Protein AF-A0A0M3JDL8-F1 (afdb_monomer_lite)

Secondary structure (DSSP, 8-state):
----------HHHHHHHHHHHHHHHHHHHHHHHHHHHTT------------S-SSGGGS---HHHHTT--EEETTTTEEEEEETTEEEEEEGGGEEEEEEEEETTEEEEEEEEP-TTS-SSS-----S-TTS----B-

Organism: Anisakis simplex (NCBI:txid6269)

Sequence (138 aa):
MQKFIKNKTTNEDKRKEHQKELAKRLNETAKERLAEQTGKKDTKTVKKSNVSYKSYEKFPKEPEVDKLNIYVDRRHDSIILPVFGVPVPFHISMIKNTSQSIEGDFTYLRINFMHPGSQIGKDSQQFPHPLSTYVKEL

InterPro domains:
  IPR013953 FACT complex subunit SPT16, middle domain [PF08644] (70-138)
  IPR013953 FACT complex subunit SPT16, middle domain [SM01286] (70-138)
  IPR040258 FACT complex subunit Spt16 [PTHR13980] (7-138)

pLDDT: mean 81.29, std 17.16, range [36.94, 97.38]

Radius of gyration: 31.99 Å; chains: 1; bounding box: 84×29×100 Å

Foldseek 3Di:
DDDDPDDDPDPVNVVVVVVVVVVVVVVVVVVVVVVVCVVPPPPVPVPPDQDQDPDPVPPDPDVCQVVQHWDQDPVSQWIWHQDPNHTDIGHCVQWPDWDWDDDPPDIDIKTATDAVPPDDDDDRPPDVCNPDDDDGMD

Structure (mmCIF, N/CA/C/O backbone):
data_AF-A0A0M3JDL8-F1
#
_entry.id   AF-A0A0M3JDL8-F1
#
loop_
_atom_site.group_PDB
_atom_site.id
_atom_site.type_symbol
_atom_site.label_atom_id
_atom_site.label_alt_id
_atom_site.label_comp_id
_atom_site.label_asym_id
_atom_site.label_entity_id
_atom_site.label_seq_id
_atom_site.pdbx_PDB_ins_code
_atom_site.Cartn_x
_atom_site.Cartn_y
_atom_site.Cartn_z
_atom_site.occupancy
_atom_site.B_iso_or_equiv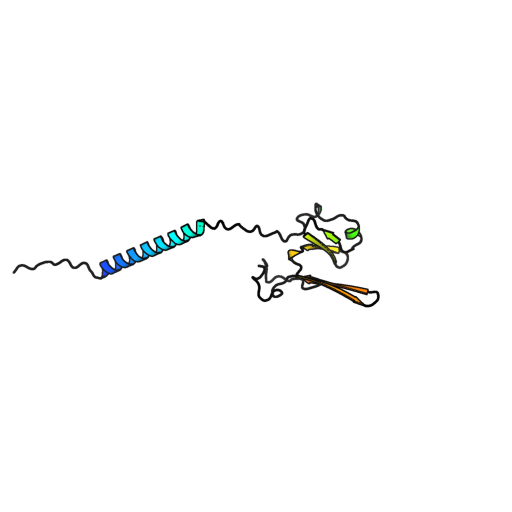
_atom_site.auth_seq_id
_atom_site.auth_comp_id
_atom_site.auth_asym_id
_atom_site.auth_atom_id
_atom_site.pdbx_PDB_model_num
ATOM 1 N N . MET A 1 1 ? -60.691 0.446 81.988 1.00 37.72 1 MET A N 1
ATOM 2 C CA . MET A 1 1 ? -59.838 -0.292 81.030 1.00 37.72 1 MET A CA 1
ATOM 3 C C . MET A 1 1 ? -60.238 0.130 79.620 1.00 37.72 1 MET A C 1
ATOM 5 O O . MET A 1 1 ? -61.259 -0.327 79.136 1.00 37.72 1 MET A O 1
ATOM 9 N N . GLN A 1 2 ? -59.500 1.041 78.982 1.00 36.94 2 GLN A N 1
ATOM 10 C CA . GLN A 1 2 ? -59.735 1.403 77.578 1.00 36.94 2 GLN A CA 1
ATOM 11 C C . GLN A 1 2 ? -58.367 1.651 76.928 1.00 36.94 2 GLN A C 1
ATOM 13 O O . GLN A 1 2 ? -57.659 2.590 77.284 1.00 36.94 2 GLN A O 1
ATOM 18 N N . LYS A 1 3 ? -57.926 0.706 76.088 1.00 39.94 3 LYS A N 1
ATOM 19 C CA . LYS A 1 3 ? -56.620 0.736 75.415 1.00 39.94 3 LYS A CA 1
ATOM 20 C C . LYS A 1 3 ? -56.728 1.577 74.141 1.00 39.94 3 LYS A C 1
ATOM 22 O O . LYS A 1 3 ? -57.487 1.237 73.242 1.00 39.94 3 LYS A O 1
ATOM 27 N N . PHE A 1 4 ? -55.915 2.628 74.062 1.00 42.66 4 PHE A N 1
ATOM 28 C CA . PHE A 1 4 ? -55.590 3.343 72.828 1.00 42.66 4 PHE A CA 1
ATOM 29 C C . PHE A 1 4 ? -54.900 2.393 71.834 1.00 42.66 4 PHE A C 1
ATOM 31 O O . PHE A 1 4 ? -53.815 1.882 72.119 1.00 42.66 4 PHE A O 1
ATOM 38 N N . ILE A 1 5 ? -55.487 2.192 70.654 1.00 44.16 5 ILE A N 1
ATOM 39 C CA . ILE A 1 5 ? -54.816 1.561 69.510 1.00 44.16 5 ILE A CA 1
ATOM 40 C C . ILE A 1 5 ? -54.067 2.674 68.766 1.00 44.16 5 ILE A C 1
ATOM 42 O O . ILE A 1 5 ? -54.643 3.408 67.969 1.00 44.16 5 ILE A O 1
ATOM 46 N N . LYS A 1 6 ? -52.778 2.852 69.077 1.00 44.50 6 LYS A N 1
ATOM 47 C CA . LYS A 1 6 ? -51.879 3.726 68.308 1.00 44.50 6 LYS A CA 1
ATOM 48 C C . LYS A 1 6 ? -51.374 2.975 67.075 1.00 44.50 6 LYS A C 1
ATOM 50 O O . LYS A 1 6 ? -50.682 1.967 67.207 1.00 44.50 6 LYS A O 1
ATOM 55 N N . ASN A 1 7 ? -51.708 3.518 65.905 1.00 53.41 7 ASN A N 1
ATOM 56 C CA . ASN A 1 7 ? -51.168 3.194 64.586 1.00 53.41 7 ASN A CA 1
ATOM 57 C C . ASN A 1 7 ? -49.662 2.910 64.633 1.00 53.41 7 ASN A C 1
ATOM 59 O O . ASN A 1 7 ? -48.856 3.801 64.908 1.00 53.41 7 ASN A O 1
ATOM 63 N N . LYS A 1 8 ? -49.286 1.669 64.327 1.00 49.31 8 LYS A N 1
ATOM 64 C CA . LYS A 1 8 ? -47.898 1.238 64.179 1.00 49.31 8 LYS A CA 1
ATOM 65 C C . LYS A 1 8 ? -47.692 0.874 62.709 1.00 49.31 8 LYS A C 1
ATOM 67 O O . LYS A 1 8 ? -47.687 -0.296 62.362 1.00 49.31 8 LYS A O 1
ATOM 72 N N . THR A 1 9 ? -47.564 1.881 61.839 1.00 57.94 9 THR A N 1
ATOM 73 C CA . THR A 1 9 ? -46.969 1.675 60.506 1.00 57.94 9 THR A CA 1
ATOM 74 C C . THR A 1 9 ? -45.619 1.011 60.717 1.00 57.94 9 THR A C 1
ATOM 76 O O . THR A 1 9 ? -44.739 1.577 61.379 1.00 57.94 9 THR A O 1
ATOM 79 N N . THR A 1 10 ? -45.514 -0.221 60.246 1.00 64.75 10 THR A N 1
ATOM 80 C CA . THR A 1 10 ? -44.396 -1.120 60.482 1.00 64.75 10 THR A CA 1
ATOM 81 C C . THR A 1 10 ? -43.129 -0.536 59.863 1.00 64.75 10 THR A C 1
ATOM 83 O O . THR A 1 10 ? -43.165 0.105 58.816 1.00 64.75 10 THR A O 1
ATOM 86 N N . ASN A 1 11 ? -41.983 -0.731 60.517 1.00 67.75 11 ASN A N 1
ATOM 87 C CA . ASN A 1 11 ? -40.683 -0.242 60.037 1.00 67.75 11 ASN A CA 1
ATOM 88 C C . ASN A 1 11 ? -40.370 -0.755 58.607 1.00 67.75 11 ASN A C 1
ATOM 90 O O . ASN A 1 11 ? -39.741 -0.067 57.810 1.00 67.75 11 ASN A O 1
ATOM 94 N N . GLU A 1 12 ? -40.912 -1.927 58.267 1.00 68.12 12 GLU A N 1
ATOM 95 C CA . GLU A 1 12 ? -40.922 -2.538 56.931 1.00 68.12 12 GLU A CA 1
ATOM 96 C C . GLU A 1 12 ? -41.620 -1.684 55.860 1.00 68.12 12 GLU A C 1
ATOM 98 O O . GLU A 1 12 ? -41.077 -1.513 54.769 1.00 68.12 12 GLU A O 1
ATOM 103 N N . ASP A 1 13 ? -42.775 -1.087 56.169 1.00 72.12 13 ASP A N 1
ATOM 104 C CA . ASP A 1 13 ? -43.527 -0.268 55.208 1.00 72.12 13 ASP A CA 1
ATOM 105 C C . ASP A 1 13 ? -42.760 1.011 54.867 1.00 72.12 13 ASP A C 1
ATOM 107 O O . ASP A 1 13 ? -42.605 1.354 53.696 1.00 72.12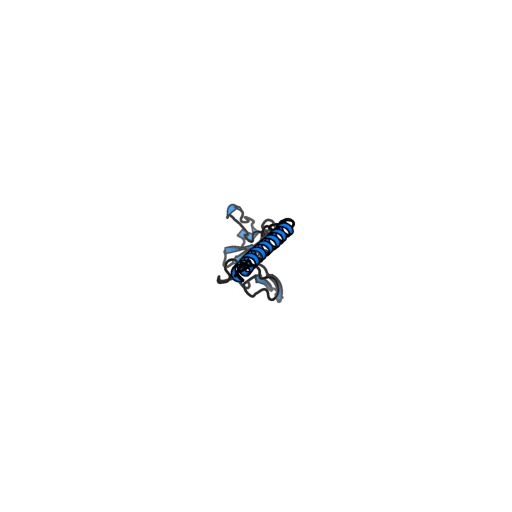 13 ASP A O 1
ATOM 111 N N . LYS A 1 14 ? -42.153 1.642 55.881 1.00 74.94 14 LYS A N 1
ATOM 112 C CA . LYS A 1 14 ? -41.273 2.806 55.690 1.00 74.94 14 LYS A CA 1
ATOM 113 C C . LYS A 1 14 ? -40.045 2.459 54.849 1.00 74.94 14 LYS A C 1
ATOM 115 O O . LYS A 1 14 ? -39.612 3.259 54.023 1.00 74.94 14 LYS A O 1
ATOM 120 N N . ARG A 1 15 ? -39.491 1.253 55.020 1.00 74.50 15 ARG A N 1
ATOM 121 C CA . ARG A 1 15 ? -38.348 0.766 54.233 1.00 74.50 15 ARG A CA 1
ATOM 122 C C . ARG A 1 15 ? -38.727 0.541 52.769 1.00 74.50 15 ARG A C 1
ATOM 124 O O . ARG A 1 15 ? -37.964 0.902 51.875 1.00 74.50 15 ARG A O 1
ATOM 131 N N . LYS A 1 16 ? -39.914 -0.016 52.526 1.00 79.75 16 LYS A N 1
ATOM 132 C CA . LYS A 1 16 ? -40.449 -0.287 51.187 1.00 79.75 16 LYS A CA 1
ATOM 133 C C . LYS A 1 16 ? -40.808 0.997 50.438 1.00 79.75 16 LYS A C 1
ATOM 135 O O . LYS A 1 16 ? -40.482 1.123 49.258 1.00 79.75 16 LYS A O 1
ATOM 140 N N . GLU A 1 17 ? -41.420 1.963 51.118 1.00 80.88 17 GLU A N 1
ATOM 141 C CA . GLU A 1 17 ? -41.681 3.292 50.555 1.00 80.88 17 GLU A CA 1
ATOM 142 C C . GLU A 1 17 ? -40.379 4.018 50.213 1.00 80.88 17 GLU A C 1
ATOM 144 O O . GLU A 1 17 ? -40.244 4.538 49.106 1.00 80.88 17 GLU A O 1
ATOM 149 N N . HIS A 1 18 ? -39.380 3.957 51.098 1.00 82.25 18 HIS A N 1
ATOM 150 C CA . HIS A 1 18 ? -38.088 4.593 50.857 1.00 82.25 18 HIS A CA 1
ATOM 151 C C . HIS A 1 18 ? -37.336 3.986 49.662 1.00 82.25 18 HIS A C 1
ATOM 153 O O . HIS A 1 18 ? -36.803 4.719 48.831 1.00 82.25 18 HIS A O 1
ATOM 159 N N . GLN A 1 19 ? -37.338 2.655 49.511 1.00 81.56 19 GLN A N 1
ATOM 160 C CA . GLN A 1 19 ? -36.749 2.000 48.335 1.00 81.56 19 GLN A CA 1
ATOM 161 C C . GLN A 1 19 ? -37.471 2.377 47.035 1.00 81.56 19 GLN A C 1
ATOM 163 O O . GLN A 1 19 ? -36.826 2.593 46.008 1.00 81.56 19 GLN A O 1
ATOM 168 N N . LYS A 1 20 ? -38.803 2.494 47.076 1.00 86.75 20 LYS A N 1
ATOM 169 C CA . LYS A 1 20 ? -39.609 2.920 45.926 1.00 86.75 20 LYS A CA 1
ATOM 170 C C . LYS A 1 20 ? -39.307 4.367 45.531 1.00 86.75 20 LYS A C 1
ATOM 172 O O . LYS A 1 20 ? -39.213 4.666 44.341 1.00 86.75 20 LYS A O 1
ATOM 177 N N . GLU A 1 21 ? -39.117 5.248 46.509 1.00 84.69 21 GLU A N 1
ATOM 178 C CA . GLU A 1 21 ? -38.725 6.638 46.269 1.00 84.69 21 GLU A CA 1
ATOM 179 C C . GLU A 1 21 ? -37.303 6.737 45.695 1.00 84.69 21 GLU A C 1
ATOM 181 O O . GLU A 1 21 ? -37.085 7.461 44.722 1.00 84.69 21 GLU A O 1
ATOM 186 N N . LEU A 1 22 ? -36.357 5.943 46.214 1.00 82.75 22 LEU A N 1
ATOM 187 C CA . LEU A 1 22 ? -34.998 5.852 45.670 1.00 82.75 22 LEU A CA 1
ATOM 188 C C . LEU A 1 22 ? -35.004 5.423 44.198 1.00 82.75 22 LEU A C 1
ATOM 190 O O . LEU A 1 22 ? -34.351 6.050 43.364 1.00 82.75 22 LEU A O 1
ATOM 194 N N . ALA A 1 23 ? -35.767 4.377 43.871 1.00 82.94 23 ALA A N 1
ATOM 195 C CA . ALA A 1 23 ? -35.879 3.870 42.506 1.00 82.94 23 ALA A CA 1
ATOM 196 C C . ALA A 1 23 ? -36.489 4.913 41.557 1.00 82.94 23 ALA A C 1
ATOM 198 O O . ALA A 1 23 ? -36.074 5.029 40.402 1.00 82.94 23 ALA A O 1
ATOM 199 N N . LYS A 1 24 ? -37.453 5.703 42.045 1.00 90.38 24 LYS A N 1
ATOM 200 C CA . LYS A 1 24 ? -38.053 6.792 41.274 1.00 90.38 24 LYS A CA 1
ATOM 201 C C . LYS A 1 24 ? -37.028 7.891 40.973 1.00 90.38 24 LYS A C 1
ATOM 203 O O . LYS A 1 24 ? -36.868 8.237 39.805 1.00 90.38 24 LYS A O 1
ATOM 208 N N . ARG A 1 25 ? -36.270 8.348 41.978 1.00 86.12 25 ARG A N 1
ATOM 209 C CA . ARG A 1 25 ? -35.206 9.356 41.791 1.00 86.12 25 ARG A CA 1
ATOM 210 C C . ARG A 1 25 ? -34.094 8.873 40.860 1.00 86.12 25 ARG A C 1
ATOM 212 O O . ARG A 1 25 ? -33.605 9.643 40.036 1.00 86.12 25 ARG A O 1
ATOM 219 N N . LEU A 1 26 ? -33.706 7.600 40.952 1.00 86.25 26 LEU A N 1
ATOM 220 C CA . LEU A 1 26 ? -32.710 7.009 40.051 1.00 86.25 26 LEU A CA 1
ATOM 221 C C . LEU A 1 26 ? -33.189 7.042 38.590 1.00 86.25 26 LEU A C 1
ATOM 223 O O . LEU A 1 26 ? -32.435 7.402 37.691 1.00 86.25 26 LEU A O 1
ATOM 227 N N . ASN A 1 27 ? -34.458 6.706 38.354 1.00 81.00 27 ASN A N 1
ATOM 228 C CA . ASN A 1 27 ? -35.035 6.737 37.013 1.00 81.00 27 ASN A CA 1
ATOM 229 C C . ASN A 1 27 ? -35.206 8.164 36.474 1.00 81.00 27 ASN A C 1
ATOM 231 O O . ASN A 1 27 ? -35.010 8.384 35.281 1.00 81.00 27 ASN A O 1
ATOM 235 N N . GLU A 1 28 ? -35.565 9.128 37.322 1.00 86.75 28 GLU A N 1
ATOM 236 C CA . GLU A 1 28 ? -35.685 10.542 36.938 1.00 86.75 28 GLU A CA 1
ATOM 237 C C . GLU A 1 28 ? -34.320 11.128 36.558 1.00 86.75 28 GLU A C 1
ATOM 239 O O . GLU A 1 28 ? -34.163 11.628 35.447 1.00 86.75 28 GLU A O 1
ATOM 244 N N . THR A 1 29 ? -33.298 10.930 37.391 1.00 82.62 29 THR A N 1
ATOM 245 C CA . THR A 1 29 ? -31.920 11.364 37.090 1.00 82.62 29 THR A CA 1
ATOM 246 C C . THR A 1 29 ? -31.327 10.674 35.855 1.00 82.62 29 THR A C 1
ATOM 248 O O . THR A 1 29 ? -30.590 11.294 35.088 1.00 82.62 29 THR A O 1
ATOM 251 N N . ALA A 1 30 ? -31.657 9.402 35.603 1.00 76.88 30 ALA A N 1
ATOM 252 C CA . ALA A 1 30 ? -31.263 8.715 34.372 1.00 76.88 30 ALA A CA 1
ATOM 253 C C . ALA A 1 30 ? -31.944 9.310 33.126 1.00 76.88 30 ALA A C 1
ATOM 255 O O . ALA A 1 30 ? -31.300 9.450 32.084 1.00 76.88 30 ALA A O 1
ATOM 256 N N . LYS A 1 31 ? -33.225 9.688 33.231 1.00 80.19 31 LYS A N 1
ATOM 257 C CA . LYS A 1 31 ? -33.964 10.360 32.152 1.00 80.19 31 LYS A CA 1
ATOM 258 C C . LYS A 1 31 ? -33.421 11.757 31.870 1.00 80.19 31 LYS A C 1
ATOM 260 O O . LYS A 1 31 ? -33.257 12.091 30.702 1.00 80.19 31 LYS A O 1
ATOM 265 N N . GLU A 1 32 ? -33.104 12.533 32.903 1.00 81.00 32 GLU A N 1
ATOM 266 C CA . GLU A 1 32 ? -32.484 13.858 32.764 1.00 81.00 32 GLU A CA 1
ATOM 267 C C . GLU A 1 32 ? -31.126 13.759 32.062 1.00 81.00 32 GLU A C 1
ATOM 269 O O . GLU A 1 32 ? -30.899 14.453 31.076 1.00 81.00 32 GLU A O 1
ATOM 274 N N . ARG A 1 33 ? -30.274 12.799 32.451 1.00 76.44 33 ARG A N 1
ATOM 275 C CA . ARG A 1 33 ? -29.001 12.538 31.753 1.00 76.44 33 ARG A CA 1
ATOM 276 C C . ARG A 1 33 ? -29.184 12.164 30.280 1.00 76.44 33 ARG A C 1
ATOM 278 O O . ARG A 1 33 ? -28.391 12.592 29.444 1.00 76.44 33 ARG A O 1
ATOM 285 N N . LEU A 1 34 ? -30.203 11.368 29.941 1.00 71.06 34 LEU A N 1
ATOM 286 C CA . LEU A 1 34 ? -30.510 11.033 28.542 1.00 71.06 34 LEU A CA 1
ATOM 287 C C . LEU A 1 34 ? -31.039 12.246 27.755 1.00 71.06 34 LEU A C 1
ATOM 289 O O . LEU A 1 34 ? -30.723 12.405 26.573 1.00 71.06 34 LEU A O 1
ATOM 293 N N . ALA A 1 35 ? -31.839 13.098 28.400 1.00 72.12 35 ALA A N 1
ATOM 294 C CA . ALA A 1 35 ? -32.373 14.326 27.816 1.00 72.12 35 ALA A CA 1
ATOM 295 C C . ALA A 1 35 ? -31.269 15.378 27.582 1.00 72.12 35 ALA A C 1
ATOM 297 O O . ALA A 1 35 ? -31.247 16.048 26.553 1.00 72.12 35 ALA A O 1
ATOM 298 N N . GLU A 1 36 ? -30.289 15.474 28.481 1.00 66.50 36 GLU A N 1
ATOM 299 C CA . GLU A 1 36 ? -29.105 16.323 28.296 1.00 66.50 36 GLU A CA 1
ATOM 300 C C . GLU A 1 36 ? -28.169 15.785 27.198 1.00 66.50 36 GLU A C 1
ATOM 302 O O . GLU A 1 36 ? -27.528 16.558 26.483 1.00 66.50 36 GLU A O 1
ATOM 307 N N . GLN A 1 37 ? -28.118 14.462 26.998 1.00 59.53 37 GLN A N 1
ATOM 308 C CA . GLN A 1 37 ? -27.341 13.847 25.915 1.00 59.53 37 GLN A CA 1
ATOM 309 C C . GLN A 1 37 ? -27.993 13.972 24.532 1.00 59.53 37 GLN A C 1
ATOM 311 O O . GLN A 1 37 ? -27.285 13.899 23.530 1.00 59.53 37 GLN A O 1
ATOM 316 N N . THR A 1 38 ? -29.302 14.227 24.433 1.00 54.47 38 THR A N 1
ATOM 317 C CA . THR A 1 38 ? -29.999 14.322 23.132 1.00 54.47 38 THR A CA 1
ATOM 318 C C . THR A 1 38 ? -29.641 15.583 22.330 1.00 54.47 38 THR A C 1
ATOM 320 O O . THR A 1 38 ? -29.945 15.655 21.139 1.00 54.47 38 THR A O 1
ATOM 323 N N . GLY A 1 39 ? -28.932 16.548 22.934 1.00 49.56 39 GLY A N 1
ATOM 324 C CA . GLY A 1 39 ? -28.354 17.711 22.245 1.00 49.56 39 GLY A CA 1
ATOM 325 C C . GLY A 1 39 ? -27.039 17.425 21.508 1.00 49.56 39 GLY A C 1
ATOM 326 O O . GLY A 1 39 ? -26.679 18.148 20.577 1.00 49.56 39 GLY A O 1
ATOM 327 N N . LYS A 1 40 ? -26.336 16.338 21.852 1.00 51.06 40 LYS A N 1
ATOM 328 C CA . LYS A 1 40 ? -25.244 15.815 21.032 1.00 51.06 40 LYS A CA 1
ATOM 329 C C . LYS A 1 40 ? -25.861 14.835 20.051 1.00 51.06 40 LYS A C 1
ATOM 331 O O . LYS A 1 40 ? -25.906 13.635 20.289 1.00 51.06 40 LYS A O 1
ATOM 336 N N . LYS A 1 41 ? -26.322 15.352 18.906 1.00 50.03 41 LYS A N 1
ATOM 337 C CA . LYS A 1 41 ? -26.284 14.543 17.686 1.00 50.03 41 LYS A CA 1
ATOM 338 C C . LYS A 1 41 ? -24.850 14.044 17.603 1.00 50.03 41 LYS A C 1
ATOM 340 O O . LYS A 1 41 ? -23.966 14.827 17.263 1.00 50.03 41 LYS A O 1
ATOM 345 N N . ASP A 1 42 ? -24.631 12.779 17.950 1.00 47.84 42 ASP A N 1
ATOM 346 C CA . ASP A 1 42 ? -23.498 12.029 17.452 1.00 47.84 42 ASP A CA 1
ATOM 347 C C . ASP A 1 42 ? -23.567 12.222 15.945 1.00 47.84 42 ASP A C 1
ATOM 349 O O . ASP A 1 42 ? -24.356 11.590 15.233 1.00 47.84 42 ASP A O 1
ATOM 353 N N . THR A 1 43 ? -22.802 13.189 15.447 1.00 47.38 43 THR A N 1
ATOM 354 C CA . THR A 1 43 ? -22.350 13.182 14.079 1.00 47.38 43 THR A CA 1
ATOM 355 C C . THR A 1 43 ? -21.656 11.844 13.987 1.00 47.38 43 THR A C 1
ATOM 357 O O . THR A 1 43 ? -20.514 11.700 14.415 1.00 47.38 43 THR A O 1
ATOM 360 N N . LYS A 1 44 ? -22.400 10.823 13.529 1.00 46.44 44 LYS A N 1
ATOM 361 C CA . LYS A 1 44 ? -21.846 9.573 13.037 1.00 46.44 44 LYS A CA 1
ATOM 362 C C . LYS A 1 44 ? -20.790 10.038 12.064 1.00 46.44 44 LYS A C 1
ATOM 364 O O . LYS A 1 44 ? -21.100 10.436 10.944 1.00 46.44 44 LYS A O 1
ATOM 369 N N . THR A 1 45 ? -19.563 10.110 12.553 1.00 48.72 45 THR A N 1
ATOM 370 C CA . THR A 1 45 ? -18.384 10.401 11.776 1.00 48.72 45 THR A CA 1
ATOM 371 C C . THR A 1 45 ? -18.380 9.226 10.836 1.00 48.72 45 THR A C 1
ATOM 373 O O . THR A 1 45 ? -18.117 8.097 11.246 1.00 48.72 45 THR A O 1
ATOM 376 N N . VAL A 1 46 ? -18.884 9.460 9.623 1.00 48.97 46 VAL A N 1
ATOM 377 C CA . VAL A 1 46 ? -18.951 8.461 8.569 1.00 48.97 46 VAL A CA 1
ATOM 378 C C . VAL A 1 46 ? -17.529 7.941 8.491 1.00 48.97 46 VAL A C 1
ATOM 380 O O . VAL A 1 46 ? -16.637 8.685 8.081 1.00 48.97 46 VAL A O 1
ATOM 383 N N . LYS A 1 47 ? -17.286 6.729 9.012 1.00 56.81 47 LYS A N 1
ATOM 384 C CA . LYS A 1 47 ? -15.959 6.120 8.967 1.00 56.81 47 LYS A CA 1
ATOM 385 C C . LYS A 1 47 ? -15.595 6.130 7.491 1.00 56.81 47 LYS A C 1
ATOM 387 O O . LYS A 1 47 ? -16.267 5.464 6.701 1.00 56.81 47 LYS A O 1
ATOM 392 N N . LYS A 1 48 ? -14.614 6.959 7.113 1.00 64.19 48 LYS A N 1
ATOM 393 C CA . LYS A 1 48 ? -14.111 6.993 5.742 1.00 64.19 48 LYS A CA 1
ATOM 394 C C . LYS A 1 48 ? -13.768 5.552 5.388 1.00 64.19 48 LYS A C 1
ATOM 396 O O . LYS A 1 48 ? -13.074 4.881 6.153 1.00 64.19 48 LYS A O 1
ATOM 401 N N . SER A 1 49 ? -14.366 5.055 4.310 1.00 72.69 49 SER A N 1
ATOM 402 C CA . SER A 1 49 ? -14.137 3.684 3.872 1.00 72.69 49 SER A CA 1
ATOM 403 C C . SER A 1 49 ? -12.642 3.506 3.625 1.00 72.69 49 SER A C 1
ATOM 405 O O . SER A 1 49 ? -12.018 4.364 3.016 1.00 72.69 49 SER A O 1
ATOM 407 N N . ASN A 1 50 ? -12.076 2.416 4.128 1.00 81.00 50 ASN A N 1
ATOM 408 C CA . ASN A 1 50 ? -10.683 2.025 3.910 1.00 81.00 50 ASN A CA 1
ATOM 409 C C . ASN A 1 50 ? -10.533 1.082 2.703 1.00 81.00 50 ASN A C 1
ATOM 411 O O . ASN A 1 50 ? -9.550 0.352 2.609 1.00 81.00 50 ASN A O 1
ATOM 415 N N . VAL A 1 51 ? -11.539 1.042 1.825 1.00 88.25 51 VAL A N 1
ATOM 416 C CA . VAL A 1 51 ? -11.593 0.157 0.660 1.00 88.25 51 VAL A CA 1
ATOM 417 C C . VAL A 1 51 ? -11.137 0.938 -0.566 1.00 88.25 51 VAL A C 1
ATOM 419 O O . VAL A 1 51 ? -11.829 1.866 -0.975 1.00 88.25 51 VAL A O 1
ATOM 422 N N . SER A 1 52 ? -10.021 0.523 -1.173 1.00 90.88 52 SER A N 1
ATOM 423 C CA . SER A 1 52 ? -9.484 1.122 -2.403 1.00 90.88 52 SER A CA 1
ATOM 424 C C . SER A 1 52 ? -10.466 1.037 -3.573 1.00 90.88 52 SER A C 1
ATOM 426 O O . SER A 1 52 ? -10.907 2.050 -4.105 1.00 90.88 52 SER A O 1
ATOM 428 N N . TYR A 1 53 ? -10.876 -0.180 -3.941 1.00 94.31 53 TYR A N 1
ATOM 429 C CA . TYR A 1 53 ? -11.766 -0.418 -5.077 1.00 94.31 53 TYR A CA 1
ATOM 430 C C . TYR A 1 53 ? -12.842 -1.430 -4.696 1.00 94.31 53 TYR A C 1
ATOM 432 O O . TYR A 1 53 ? -12.555 -2.477 -4.124 1.00 94.31 53 TYR A O 1
ATOM 440 N N . LYS A 1 54 ? -14.102 -1.114 -5.012 1.00 90.31 54 LYS A N 1
ATOM 441 C CA . LYS A 1 54 ? -15.246 -2.013 -4.762 1.00 90.31 54 LYS A CA 1
ATOM 442 C C . LYS A 1 54 ? -15.454 -3.045 -5.873 1.00 90.31 54 LYS A C 1
ATOM 444 O O . LYS A 1 54 ? -16.129 -4.042 -5.653 1.00 90.31 54 LYS A O 1
ATOM 449 N N . SER A 1 55 ? -14.932 -2.771 -7.063 1.00 93.00 55 SER A N 1
ATOM 450 C CA . SER A 1 55 ? -15.031 -3.627 -8.241 1.00 93.00 55 SER A CA 1
ATOM 451 C C . SER A 1 55 ? -13.807 -3.419 -9.125 1.00 93.00 55 SER A C 1
ATOM 453 O O . SER A 1 55 ? -13.193 -2.350 -9.102 1.00 93.00 55 SER A O 1
ATOM 455 N N . TYR A 1 56 ? -13.482 -4.434 -9.925 1.00 90.75 56 TYR A N 1
ATOM 456 C CA . TYR A 1 56 ? -12.359 -4.387 -10.862 1.00 90.75 56 TYR A CA 1
ATOM 457 C C . TYR A 1 56 ? -12.526 -3.301 -11.937 1.00 90.75 56 TYR A C 1
ATOM 459 O O . TYR A 1 56 ? -11.555 -2.708 -12.376 1.00 90.75 56 TYR A O 1
ATOM 467 N N . GLU A 1 57 ? -13.758 -2.957 -12.312 1.00 93.94 57 GLU A N 1
ATOM 468 C CA . GLU A 1 57 ? -14.040 -1.887 -13.283 1.00 93.94 57 GLU A CA 1
ATOM 469 C C . GLU A 1 57 ? -13.521 -0.511 -12.853 1.00 93.94 57 GLU A C 1
ATOM 471 O O . GLU A 1 57 ? -13.272 0.345 -13.698 1.00 93.94 57 GLU A O 1
ATOM 476 N N . LYS A 1 58 ? -13.392 -0.292 -11.539 1.00 92.81 58 LYS A N 1
ATOM 477 C CA . LYS A 1 58 ? -12.858 0.949 -10.968 1.00 92.81 58 LYS A CA 1
ATOM 478 C C . LYS A 1 58 ? -11.344 0.924 -10.816 1.00 92.81 58 LYS A C 1
ATOM 480 O O . LYS A 1 58 ? -10.781 1.948 -10.444 1.00 92.81 58 LYS A O 1
ATOM 485 N N . PHE A 1 59 ? -10.722 -0.230 -11.042 1.00 95.19 59 PHE A N 1
ATOM 486 C CA . PHE A 1 59 ? -9.281 -0.361 -10.990 1.00 95.19 59 PHE A CA 1
ATOM 487 C C . PHE A 1 59 ? -8.658 0.425 -12.157 1.00 95.19 59 PHE A C 1
ATOM 489 O O . PHE A 1 59 ? -9.143 0.300 -13.288 1.00 95.19 59 PHE A O 1
ATOM 496 N N . PRO A 1 60 ? -7.621 1.234 -11.892 1.00 94.94 60 PRO A N 1
ATOM 497 C CA . PRO A 1 60 ? -6.857 1.956 -12.901 1.00 94.94 60 PRO A CA 1
ATOM 498 C C . PRO A 1 60 ? -6.418 1.063 -14.071 1.00 94.94 60 PRO A C 1
ATOM 500 O O . PRO A 1 60 ? -5.943 -0.053 -13.868 1.00 94.94 60 PRO A O 1
ATOM 503 N N . LYS A 1 61 ? -6.591 1.569 -15.295 1.00 93.94 61 LYS A N 1
ATOM 504 C CA . LYS A 1 61 ? -6.137 0.975 -16.569 1.00 93.94 61 LYS A CA 1
ATOM 505 C C . LYS A 1 61 ? -5.019 1.805 -17.208 1.00 93.94 61 LYS A C 1
ATOM 507 O O . LYS A 1 61 ? -4.870 1.865 -18.427 1.00 93.94 61 LYS A O 1
ATOM 512 N N . GLU A 1 62 ? -4.310 2.543 -16.372 1.00 95.06 62 GLU A N 1
ATOM 513 C CA . GLU A 1 62 ? -3.238 3.440 -16.744 1.00 95.06 62 GLU A CA 1
ATOM 514 C C . GLU A 1 62 ? -2.005 2.615 -17.159 1.00 95.06 62 GLU A C 1
ATOM 516 O O . GLU A 1 62 ? -1.689 1.618 -16.501 1.00 95.06 62 GLU A O 1
ATOM 521 N N . PRO A 1 63 ? -1.274 3.010 -18.220 1.00 95.44 63 PRO A N 1
ATOM 522 C CA . PRO A 1 63 ? -0.132 2.246 -18.729 1.00 95.44 63 PRO A CA 1
ATOM 523 C C . PRO A 1 63 ? 0.960 1.970 -17.690 1.00 95.44 63 PRO A C 1
ATOM 525 O O . PRO A 1 63 ? 1.707 1.004 -17.814 1.00 95.44 63 PRO A O 1
ATOM 528 N N . GLU A 1 64 ? 1.095 2.829 -16.684 1.00 94.94 64 GLU A N 1
ATOM 529 C CA . GLU A 1 64 ? 2.005 2.663 -15.556 1.00 94.94 64 GLU A CA 1
ATOM 530 C C . GLU A 1 64 ? 1.679 1.403 -14.755 1.00 94.94 64 GLU A C 1
ATOM 532 O O . GLU A 1 64 ? 2.592 0.673 -14.378 1.00 94.94 64 GLU A O 1
ATOM 537 N N . VAL A 1 65 ? 0.394 1.117 -14.545 1.00 95.62 65 VAL A N 1
ATOM 538 C CA . VAL A 1 65 ? -0.063 -0.066 -13.811 1.00 95.62 65 VAL A CA 1
ATOM 539 C C . VAL A 1 65 ? 0.219 -1.333 -14.615 1.00 95.62 65 VAL A C 1
ATOM 541 O O . VAL A 1 65 ? 0.754 -2.296 -14.066 1.00 95.62 65 VAL A O 1
ATOM 544 N N . ASP A 1 66 ? -0.043 -1.302 -15.924 1.00 94.50 66 ASP A N 1
ATOM 545 C CA . ASP A 1 66 ? 0.229 -2.425 -16.834 1.00 94.50 66 ASP A CA 1
ATOM 546 C C . ASP A 1 66 ? 1.731 -2.720 -16.967 1.00 94.50 66 ASP A C 1
ATOM 548 O O . ASP A 1 66 ? 2.143 -3.874 -17.083 1.00 94.50 66 ASP A O 1
ATOM 552 N N . LYS A 1 67 ? 2.570 -1.679 -16.911 1.00 96.50 67 LYS A N 1
ATOM 553 C CA . LYS A 1 67 ? 4.038 -1.795 -16.914 1.00 96.50 67 LYS A CA 1
ATOM 554 C C . LYS A 1 67 ? 4.624 -2.157 -15.550 1.00 96.50 67 LYS A C 1
ATOM 556 O O . LYS A 1 67 ? 5.845 -2.214 -15.432 1.00 96.50 67 LYS A O 1
ATOM 561 N N . LEU A 1 68 ? 3.784 -2.402 -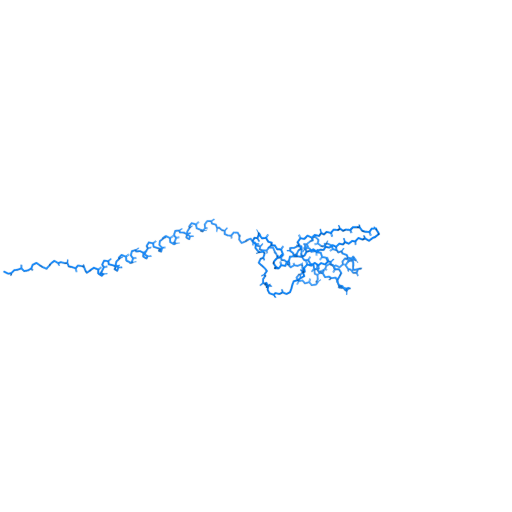14.541 1.00 95.81 68 LEU A N 1
ATOM 562 C CA . LEU A 1 68 ? 4.195 -2.702 -13.169 1.00 95.81 68 LEU A CA 1
ATOM 563 C C . LEU A 1 68 ? 5.031 -1.581 -12.524 1.00 95.81 68 LEU A C 1
ATOM 565 O O . LEU A 1 68 ? 5.886 -1.843 -11.682 1.00 95.81 68 LEU A O 1
ATOM 569 N N . ASN A 1 69 ? 4.765 -0.326 -12.884 1.00 96.06 69 ASN A N 1
ATOM 570 C CA . ASN A 1 69 ? 5.296 0.836 -12.181 1.00 96.06 69 ASN A CA 1
ATOM 571 C C . ASN A 1 69 ? 4.423 1.169 -10.962 1.00 96.06 69 ASN A C 1
ATOM 573 O O . ASN A 1 69 ? 3.230 0.869 -10.918 1.00 96.06 69 ASN A O 1
ATOM 577 N N . ILE A 1 70 ? 5.013 1.847 -9.974 1.00 95.31 70 ILE A N 1
ATOM 578 C CA . ILE A 1 70 ? 4.256 2.390 -8.841 1.00 95.31 70 ILE A CA 1
ATOM 579 C C . ILE A 1 70 ? 3.297 3.469 -9.359 1.00 95.31 70 ILE A C 1
ATOM 581 O O . ILE A 1 70 ? 3.729 4.427 -10.001 1.00 95.31 70 ILE A O 1
ATOM 585 N N . TYR A 1 71 ? 2.009 3.334 -9.041 1.00 97.38 71 TYR A N 1
ATOM 586 C CA . TYR A 1 71 ? 0.969 4.287 -9.435 1.00 97.38 71 TYR A CA 1
ATOM 587 C C . TYR A 1 71 ? 0.227 4.842 -8.215 1.00 97.38 71 TYR A C 1
ATOM 589 O O . TYR A 1 71 ? -0.029 4.124 -7.249 1.00 97.38 71 TYR A O 1
ATOM 597 N N . VAL A 1 72 ? -0.131 6.127 -8.255 1.00 96.62 72 VAL A N 1
ATOM 598 C CA . VAL A 1 72 ? -0.870 6.806 -7.182 1.00 96.62 72 VAL A CA 1
ATOM 599 C C . VAL A 1 72 ? -2.228 7.244 -7.715 1.00 96.62 72 VAL A C 1
ATOM 601 O O . VAL A 1 72 ? -2.331 8.257 -8.408 1.00 96.62 72 VAL A O 1
ATOM 604 N N . ASP A 1 73 ? -3.280 6.521 -7.335 1.00 96.06 73 ASP A N 1
ATOM 605 C CA . ASP A 1 73 ? -4.657 6.914 -7.616 1.00 96.06 73 ASP A CA 1
ATOM 606 C C . ASP A 1 73 ? -5.159 7.875 -6.530 1.00 96.06 73 ASP A C 1
ATOM 608 O O . ASP A 1 73 ? -5.585 7.483 -5.438 1.00 96.06 73 ASP A O 1
ATOM 612 N N . ARG A 1 74 ? -5.139 9.169 -6.855 1.00 94.06 74 ARG A N 1
ATOM 613 C CA . ARG A 1 74 ? -5.634 10.239 -5.976 1.00 94.06 74 ARG A CA 1
ATOM 614 C C . ARG A 1 74 ? -7.156 10.265 -5.848 1.00 94.06 74 ARG A C 1
ATOM 616 O O . ARG A 1 74 ? -7.667 10.873 -4.917 1.00 94.06 74 ARG A O 1
ATOM 623 N N . ARG A 1 75 ? -7.893 9.664 -6.784 1.00 92.12 75 ARG A N 1
ATOM 624 C CA . ARG A 1 75 ? -9.361 9.655 -6.764 1.00 92.12 75 ARG A CA 1
ATOM 625 C C . ARG A 1 75 ? -9.892 8.657 -5.740 1.00 92.12 75 ARG A C 1
ATOM 627 O O . ARG A 1 75 ? -10.935 8.909 -5.139 1.00 92.12 75 ARG A O 1
ATOM 634 N N . HIS A 1 76 ? -9.185 7.544 -5.560 1.00 93.19 76 HIS A N 1
ATOM 635 C CA . HIS A 1 76 ? -9.543 6.475 -4.626 1.00 93.19 76 HIS A CA 1
ATOM 636 C C . HIS A 1 76 ? -8.606 6.387 -3.420 1.00 93.19 76 HIS A C 1
ATOM 638 O O . HIS A 1 76 ? -8.612 5.370 -2.723 1.00 93.19 76 HIS A O 1
ATOM 644 N N . ASP A 1 77 ? -7.796 7.425 -3.177 1.00 94.38 77 ASP A N 1
ATOM 645 C CA . ASP A 1 77 ? -6.894 7.498 -2.027 1.00 94.38 77 ASP A CA 1
ATOM 646 C C . ASP A 1 77 ? -6.064 6.205 -1.875 1.00 94.38 77 ASP A C 1
ATOM 648 O O . ASP A 1 77 ? -5.998 5.591 -0.806 1.00 94.38 77 ASP A O 1
ATOM 652 N N . SER A 1 78 ? -5.482 5.729 -2.980 1.00 95.75 78 SER A N 1
ATOM 653 C CA . SER A 1 78 ? -4.821 4.421 -3.046 1.00 95.75 78 SER A CA 1
ATOM 654 C C . SER A 1 78 ? -3.522 4.467 -3.839 1.00 95.75 78 SER A C 1
ATOM 656 O O . SER A 1 78 ? -3.417 5.144 -4.857 1.00 95.75 78 SER A O 1
ATOM 658 N N . ILE A 1 79 ? -2.533 3.699 -3.388 1.00 96.62 79 ILE A N 1
ATOM 659 C CA . ILE A 1 79 ? -1.313 3.419 -4.150 1.00 96.62 79 ILE A CA 1
ATOM 660 C C . ILE A 1 79 ? -1.399 2.012 -4.732 1.00 96.62 79 ILE A C 1
ATOM 662 O O . ILE A 1 79 ? -1.964 1.117 -4.107 1.00 96.62 79 ILE A O 1
ATOM 666 N N . ILE A 1 80 ? -0.846 1.806 -5.919 1.00 97.31 80 ILE A N 1
ATOM 667 C CA . ILE A 1 80 ? -0.759 0.500 -6.566 1.00 97.31 80 ILE A CA 1
ATOM 668 C C . ILE A 1 80 ? 0.713 0.130 -6.640 1.00 97.31 80 ILE A C 1
ATOM 670 O O . ILE A 1 80 ? 1.517 0.868 -7.214 1.00 97.31 80 ILE A O 1
ATOM 674 N N . LEU A 1 81 ? 1.052 -0.997 -6.019 1.00 96.69 81 LEU A N 1
ATOM 675 C CA . LEU A 1 81 ? 2.414 -1.503 -5.925 1.00 96.69 81 LEU A CA 1
ATOM 676 C C . LEU A 1 81 ? 2.531 -2.841 -6.659 1.00 96.69 81 LEU A C 1
ATOM 678 O O . LEU A 1 81 ? 1.665 -3.702 -6.486 1.00 96.69 81 LEU A O 1
ATOM 682 N N . PRO A 1 82 ? 3.601 -3.056 -7.436 1.00 96.50 82 PRO A N 1
ATOM 683 C CA . PRO A 1 82 ? 3.871 -4.349 -8.045 1.00 96.50 82 PRO A CA 1
ATOM 684 C C . PRO A 1 82 ? 4.374 -5.340 -6.984 1.00 96.50 82 PRO A C 1
ATOM 686 O O . PRO A 1 82 ? 5.458 -5.183 -6.428 1.00 96.50 82 PRO A O 1
ATOM 689 N N . VAL A 1 83 ? 3.602 -6.391 -6.712 1.00 95.69 83 VAL A N 1
ATOM 690 C CA . VAL A 1 83 ? 3.981 -7.486 -5.808 1.00 95.69 83 VAL A CA 1
ATOM 691 C C . VAL A 1 83 ? 4.088 -8.762 -6.633 1.00 95.69 83 VAL A C 1
ATOM 693 O O . VAL A 1 83 ? 3.082 -9.287 -7.100 1.00 95.69 83 VAL A O 1
ATOM 696 N N . PHE A 1 84 ? 5.315 -9.243 -6.851 1.00 94.19 84 PHE A N 1
ATOM 697 C CA . PHE A 1 84 ? 5.605 -10.461 -7.627 1.00 94.19 84 PHE A CA 1
ATOM 698 C C . PHE A 1 84 ? 4.891 -10.527 -8.995 1.00 94.19 84 PHE A C 1
ATOM 700 O O . PHE A 1 84 ? 4.357 -11.562 -9.380 1.00 94.19 84 PHE A O 1
ATOM 707 N N . GLY A 1 85 ? 4.875 -9.411 -9.732 1.00 94.00 85 GLY A N 1
ATOM 708 C CA . GLY A 1 85 ? 4.258 -9.332 -11.062 1.00 94.00 85 GLY A CA 1
ATOM 709 C C . GLY A 1 85 ? 2.757 -9.034 -11.064 1.00 94.00 85 GLY A C 1
ATOM 710 O O . GLY A 1 85 ? 2.145 -9.022 -12.127 1.00 94.00 85 GLY A O 1
ATOM 711 N N . VAL A 1 86 ? 2.160 -8.773 -9.897 1.00 95.75 86 VAL A N 1
ATOM 712 C CA . VAL A 1 86 ? 0.741 -8.426 -9.764 1.00 95.75 86 VAL A CA 1
ATOM 713 C C . VAL A 1 86 ? 0.606 -6.993 -9.238 1.00 95.75 86 VAL A C 1
ATOM 715 O O . VAL A 1 86 ? 1.221 -6.669 -8.221 1.00 95.75 86 VAL A O 1
ATOM 718 N N . PRO A 1 87 ? -0.193 -6.120 -9.875 1.00 96.69 87 PRO A N 1
ATOM 719 C CA . PRO A 1 87 ? -0.458 -4.785 -9.354 1.00 96.69 87 PRO A CA 1
ATOM 720 C C . PRO A 1 87 ? -1.447 -4.865 -8.181 1.00 96.69 87 PRO A C 1
ATOM 722 O O . PRO A 1 87 ? -2.628 -5.166 -8.357 1.00 96.69 87 PRO A O 1
ATOM 725 N N . VAL A 1 88 ? -0.966 -4.600 -6.966 1.00 96.44 88 VAL A N 1
ATOM 726 C CA . VAL A 1 88 ? -1.745 -4.720 -5.726 1.00 96.44 88 VAL A CA 1
ATOM 727 C C . VAL A 1 88 ? -2.072 -3.333 -5.165 1.00 96.44 88 VAL A C 1
ATOM 729 O O . VAL A 1 88 ? -1.159 -2.544 -4.911 1.00 96.44 88 VAL A O 1
ATOM 732 N N . PRO A 1 89 ? -3.359 -3.011 -4.945 1.00 96.31 89 PRO A N 1
ATOM 733 C CA . PRO A 1 89 ? -3.758 -1.729 -4.389 1.00 96.31 89 PRO A CA 1
ATOM 734 C C . PRO A 1 89 ? -3.706 -1.704 -2.857 1.00 96.31 89 PRO A C 1
ATOM 736 O O . PRO A 1 89 ? -4.181 -2.621 -2.187 1.00 96.31 89 PRO A O 1
ATOM 739 N N . PHE A 1 90 ? -3.217 -0.597 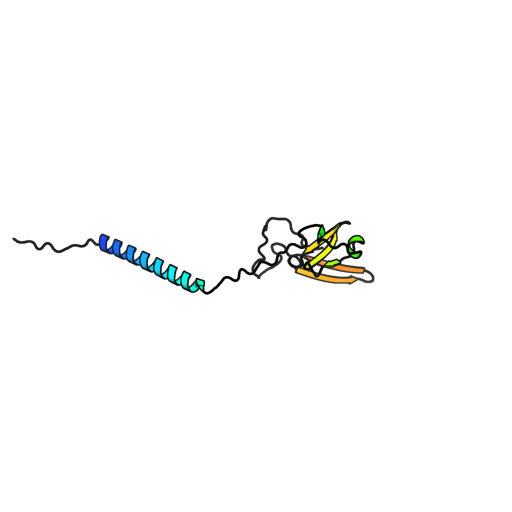-2.304 1.00 95.88 90 PHE A N 1
ATOM 740 C CA . PHE A 1 90 ? -3.198 -0.301 -0.876 1.00 95.88 90 PHE A CA 1
ATOM 741 C C . PHE A 1 90 ? -3.825 1.072 -0.616 1.00 95.88 90 PHE A C 1
ATOM 743 O O . PHE A 1 90 ? -3.372 2.087 -1.147 1.00 95.88 90 PHE A O 1
ATOM 750 N N . HIS A 1 91 ? -4.859 1.120 0.225 1.00 94.94 91 HIS A N 1
ATOM 751 C CA . HIS A 1 91 ? -5.499 2.376 0.617 1.00 94.94 91 HIS A CA 1
ATOM 752 C C . HIS A 1 91 ? -4.586 3.178 1.557 1.00 94.94 91 HIS A C 1
ATOM 754 O O . HIS A 1 91 ? -4.002 2.613 2.487 1.00 94.94 91 HIS A O 1
ATOM 760 N N . ILE A 1 92 ? -4.512 4.504 1.394 1.00 93.62 92 ILE A N 1
ATOM 761 C CA . ILE A 1 92 ? -3.619 5.363 2.197 1.00 93.62 92 ILE A CA 1
ATOM 762 C C . ILE A 1 92 ? -3.900 5.278 3.699 1.00 93.62 92 ILE A C 1
ATOM 764 O O . ILE A 1 92 ? -2.995 5.451 4.506 1.00 93.62 92 ILE A O 1
ATOM 768 N N . SER A 1 93 ? -5.138 4.966 4.101 1.00 89.56 93 SER A N 1
ATOM 769 C CA . SER A 1 93 ? -5.488 4.821 5.521 1.00 89.56 93 SER A CA 1
ATOM 770 C C . SER A 1 93 ? -4.800 3.639 6.202 1.00 89.56 93 SER A C 1
ATOM 772 O O . SER A 1 93 ? -4.899 3.520 7.418 1.00 89.56 93 SER A O 1
ATOM 774 N N . MET A 1 94 ? -4.213 2.719 5.430 1.00 88.56 94 MET A N 1
ATOM 775 C CA . MET A 1 94 ? -3.435 1.589 5.935 1.00 88.56 94 MET A CA 1
ATOM 776 C C . MET A 1 94 ? -1.933 1.875 5.918 1.00 88.56 94 MET A C 1
ATOM 778 O O . MET A 1 94 ? -1.161 1.038 6.369 1.00 88.56 94 MET A O 1
ATOM 782 N N . ILE A 1 95 ? -1.496 3.032 5.420 1.00 92.25 95 ILE A N 1
ATOM 783 C CA . ILE A 1 95 ? -0.084 3.403 5.341 1.00 92.25 95 ILE A CA 1
ATOM 784 C C . ILE A 1 95 ? 0.244 4.304 6.525 1.00 92.25 95 ILE A C 1
ATOM 786 O O . ILE A 1 95 ? -0.422 5.303 6.782 1.00 92.25 95 ILE A O 1
ATOM 790 N N . LYS A 1 96 ? 1.294 3.945 7.261 1.00 92.00 96 LYS A N 1
ATOM 791 C CA . LYS A 1 96 ? 1.812 4.729 8.380 1.00 92.00 96 LYS A CA 1
ATOM 792 C C . LYS A 1 96 ? 2.738 5.838 7.888 1.00 92.00 96 LYS A C 1
ATOM 794 O O . LYS A 1 96 ? 2.578 6.984 8.292 1.00 92.00 96 LYS A O 1
ATOM 799 N N . ASN A 1 97 ? 3.732 5.490 7.074 1.00 93.81 97 ASN A N 1
ATOM 800 C CA . ASN A 1 97 ? 4.660 6.431 6.449 1.00 93.81 97 ASN A CA 1
ATOM 801 C C . ASN A 1 97 ? 5.438 5.749 5.316 1.00 93.81 97 ASN A C 1
ATOM 803 O O . ASN A 1 97 ? 5.397 4.528 5.162 1.00 93.81 97 ASN A O 1
ATOM 807 N N . THR A 1 98 ? 6.176 6.558 4.566 1.00 95.88 98 THR A N 1
ATOM 808 C CA . THR A 1 98 ? 7.118 6.112 3.541 1.00 95.88 98 THR A CA 1
ATOM 809 C C . THR A 1 98 ? 8.477 6.753 3.788 1.00 95.88 98 THR A C 1
ATOM 811 O O . THR A 1 98 ? 8.543 7.933 4.133 1.00 95.88 98 THR A O 1
ATOM 814 N N . SER A 1 99 ? 9.557 6.005 3.588 1.00 96.50 99 SER A N 1
ATOM 815 C CA . SER A 1 99 ? 10.929 6.512 3.674 1.00 96.50 99 SER A CA 1
ATOM 816 C C . SER A 1 99 ? 1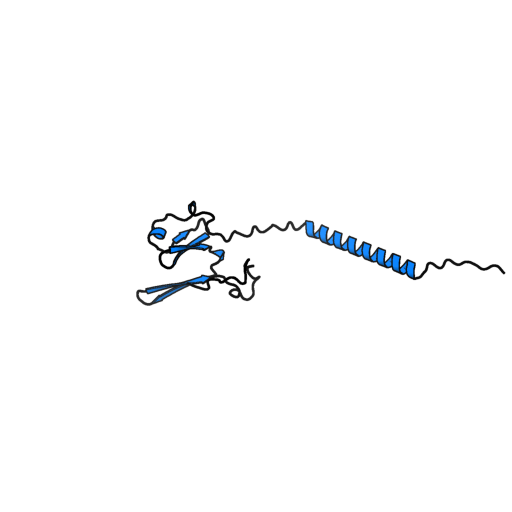1.698 6.153 2.413 1.00 96.50 99 SER A C 1
ATOM 818 O O . SER A 1 99 ? 11.625 5.014 1.957 1.00 96.50 99 SER A O 1
ATOM 820 N N . GLN A 1 100 ? 12.450 7.111 1.885 1.00 96.31 100 GLN A N 1
ATOM 821 C CA . GLN A 1 100 ? 13.312 6.927 0.725 1.00 96.31 100 GLN A CA 1
ATOM 822 C C . GLN A 1 100 ? 14.776 6.994 1.164 1.00 96.31 100 GLN A C 1
ATOM 824 O O . GLN A 1 100 ? 15.137 7.860 1.961 1.00 96.31 100 GLN A O 1
ATOM 829 N N . SER A 1 101 ? 15.604 6.101 0.630 1.00 96.31 101 SER A N 1
ATOM 830 C CA . SER A 1 101 ? 17.062 6.148 0.746 1.00 96.31 101 SER A CA 1
ATOM 831 C C . SER A 1 101 ? 17.681 6.032 -0.640 1.00 96.31 101 SER A C 1
ATOM 833 O O . SER A 1 101 ? 17.152 5.322 -1.494 1.00 96.31 101 SER A O 1
ATOM 835 N N . ILE A 1 102 ? 18.785 6.735 -0.867 1.00 96.50 102 ILE A N 1
ATOM 836 C CA . ILE A 1 102 ? 19.514 6.724 -2.135 1.00 96.50 102 ILE A CA 1
ATOM 837 C C . ILE A 1 102 ? 20.922 6.214 -1.834 1.00 96.50 102 ILE A C 1
ATOM 839 O O . ILE A 1 102 ? 21.639 6.817 -1.037 1.00 96.50 102 ILE A O 1
ATOM 843 N N . GLU A 1 103 ? 21.303 5.104 -2.459 1.00 93.81 103 GLU A N 1
ATOM 844 C CA . GLU A 1 103 ? 22.613 4.467 -2.319 1.00 93.81 103 GLU A CA 1
ATOM 845 C C . GLU A 1 103 ? 23.262 4.345 -3.700 1.00 93.81 103 GLU A C 1
ATOM 847 O O . GLU A 1 103 ? 23.010 3.403 -4.453 1.00 93.81 103 GLU A O 1
ATOM 852 N N . GLY A 1 104 ? 24.087 5.337 -4.048 1.00 93.56 104 GLY A N 1
ATOM 853 C CA . GLY A 1 104 ? 24.690 5.431 -5.378 1.00 93.56 104 GLY A CA 1
ATOM 854 C C . GLY A 1 104 ? 23.616 5.544 -6.461 1.00 93.56 104 GLY A C 1
ATOM 855 O O . GLY A 1 104 ? 22.831 6.490 -6.453 1.00 93.56 104 GLY A O 1
ATOM 856 N N . ASP A 1 105 ? 23.573 4.555 -7.353 1.00 94.94 105 ASP A N 1
ATOM 857 C CA . ASP A 1 105 ? 22.624 4.494 -8.472 1.00 94.94 105 ASP A CA 1
ATOM 858 C C . ASP A 1 105 ? 21.278 3.849 -8.098 1.00 94.94 105 ASP A C 1
ATOM 860 O O . ASP A 1 105 ? 20.336 3.855 -8.894 1.00 94.94 105 ASP A O 1
ATOM 864 N N . PHE A 1 106 ? 21.160 3.286 -6.891 1.00 94.75 106 PHE A N 1
ATOM 865 C CA . PHE A 1 106 ? 19.950 2.610 -6.434 1.00 94.75 106 PHE A CA 1
ATOM 866 C C . PHE A 1 106 ? 19.142 3.492 -5.484 1.00 94.75 106 PHE A C 1
ATOM 868 O O . PHE A 1 106 ? 19.675 4.185 -4.619 1.00 94.75 106 PHE A O 1
ATOM 875 N N . THR A 1 107 ? 17.818 3.441 -5.625 1.00 94.62 107 THR A N 1
ATOM 876 C CA . THR A 1 107 ? 16.880 4.088 -4.704 1.00 94.62 107 THR A CA 1
ATOM 877 C C . THR A 1 107 ? 16.025 3.030 -4.029 1.00 94.62 107 THR A C 1
ATOM 879 O O . THR A 1 107 ? 15.356 2.242 -4.696 1.00 94.62 107 THR A O 1
ATOM 882 N N . TYR A 1 108 ? 16.006 3.055 -2.702 1.00 95.81 108 TYR A N 1
ATOM 883 C CA . TYR A 1 108 ? 15.146 2.222 -1.877 1.00 95.81 108 TYR A CA 1
ATOM 884 C C . TYR A 1 108 ? 13.948 3.036 -1.405 1.00 95.81 108 TYR A C 1
ATOM 886 O O . TYR A 1 108 ? 14.103 4.116 -0.832 1.00 95.81 108 TYR A O 1
ATOM 894 N N . LEU A 1 109 ? 12.749 2.498 -1.609 1.00 95.75 109 LEU A N 1
ATOM 895 C CA . LEU A 1 109 ? 11.512 3.026 -1.051 1.00 95.75 109 LEU A CA 1
ATOM 896 C C . LEU A 1 109 ? 10.961 1.996 -0.071 1.00 95.75 109 LEU A C 1
ATOM 898 O O . LEU A 1 109 ? 10.645 0.885 -0.474 1.00 95.75 109 LEU A O 1
ATOM 902 N N . ARG A 1 110 ? 10.826 2.384 1.196 1.00 96.62 110 ARG A N 1
ATOM 903 C CA . ARG A 1 110 ? 10.175 1.577 2.229 1.00 96.62 110 ARG A CA 1
ATOM 904 C C . ARG A 1 110 ? 8.819 2.164 2.562 1.00 96.62 110 ARG A C 1
ATOM 906 O O . ARG A 1 110 ? 8.708 3.362 2.839 1.00 96.62 110 ARG A O 1
ATOM 913 N N . ILE A 1 111 ? 7.805 1.315 2.598 1.00 96.44 111 ILE A N 1
ATOM 914 C CA . ILE A 1 111 ? 6.428 1.680 2.915 1.00 96.44 111 ILE A CA 1
ATOM 915 C C . ILE A 1 111 ? 6.044 0.942 4.187 1.00 96.44 111 ILE A C 1
ATOM 917 O O . ILE A 1 111 ? 5.941 -0.278 4.199 1.00 96.44 111 ILE A O 1
ATOM 921 N N . ASN A 1 112 ? 5.829 1.678 5.274 1.00 95.81 112 ASN A N 1
ATOM 922 C CA . ASN A 1 112 ? 5.397 1.100 6.541 1.00 95.81 112 ASN A CA 1
ATOM 923 C C . ASN A 1 112 ? 3.873 1.153 6.627 1.00 95.81 112 ASN A C 1
ATOM 925 O O . ASN A 1 112 ? 3.271 2.213 6.445 1.00 95.81 112 ASN A O 1
ATOM 929 N N . PHE A 1 113 ? 3.252 0.033 6.971 1.00 93.94 113 PHE A N 1
ATOM 930 C CA . PHE A 1 113 ? 1.808 -0.108 7.087 1.00 93.94 113 PHE A CA 1
ATOM 931 C C . PHE A 1 113 ? 1.340 -0.036 8.542 1.00 93.94 113 PHE A C 1
ATOM 933 O O . PHE A 1 113 ? 2.086 -0.208 9.512 1.00 93.94 113 PHE A O 1
ATOM 940 N N . MET A 1 114 ? 0.058 0.257 8.702 1.00 90.00 114 MET A N 1
ATOM 941 C CA . MET A 1 114 ? -0.645 0.160 9.965 1.00 90.00 114 MET A CA 1
ATOM 942 C C . MET A 1 114 ? -0.957 -1.309 10.257 1.00 90.00 114 MET A C 1
ATOM 944 O O . MET A 1 114 ? -1.563 -2.000 9.445 1.00 90.00 114 MET A O 1
ATOM 948 N N . HIS A 1 115 ? -0.578 -1.771 11.444 1.00 87.94 115 HIS A N 1
ATOM 949 C CA . HIS A 1 115 ? -0.870 -3.111 11.941 1.00 87.94 115 HIS A CA 1
ATOM 950 C C . HIS A 1 115 ? -1.150 -3.028 13.449 1.00 87.94 115 HIS A C 1
ATOM 952 O O . HIS A 1 115 ? -0.740 -2.050 14.090 1.00 87.94 115 HIS A O 1
ATOM 958 N N . PRO A 1 116 ? -1.819 -4.024 14.056 1.00 85.75 116 PRO A N 1
ATOM 959 C CA . PRO A 1 116 ? -1.975 -4.078 15.505 1.00 85.75 116 PRO A CA 1
ATOM 960 C C . PRO A 1 116 ? -0.621 -3.917 16.213 1.00 85.75 116 PRO A C 1
ATOM 962 O O . PRO A 1 116 ? 0.361 -4.571 15.858 1.00 85.75 116 PRO A O 1
ATOM 965 N N . GLY A 1 117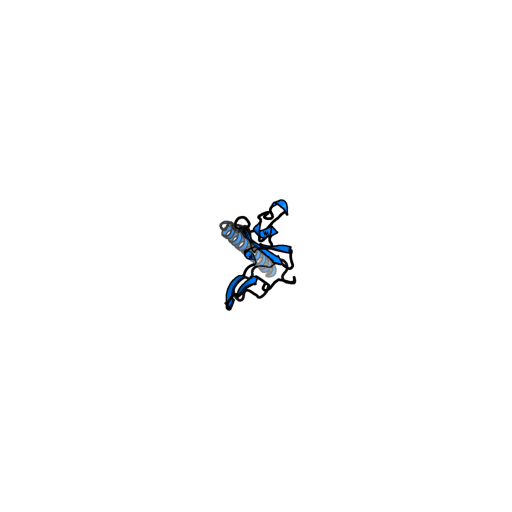 ? -0.546 -2.986 17.167 1.00 79.50 117 GLY A N 1
ATOM 966 C CA . GLY A 1 117 ? 0.690 -2.639 17.880 1.00 79.50 117 GLY A CA 1
ATOM 967 C C . GLY A 1 117 ? 1.603 -1.618 17.182 1.00 79.50 117 GLY A C 1
ATOM 968 O O . GLY A 1 117 ? 2.577 -1.181 17.787 1.00 79.50 117 GLY A O 1
ATOM 969 N N . SER A 1 118 ? 1.306 -1.176 15.950 1.00 76.62 118 SER A N 1
ATOM 970 C CA . SER A 1 118 ? 2.135 -0.176 15.250 1.00 76.62 118 SER A CA 1
ATOM 971 C C . SER A 1 118 ? 1.926 1.266 15.735 1.00 76.62 118 SER A C 1
ATOM 973 O O . SER A 1 118 ? 2.782 2.129 15.496 1.00 76.62 118 SER A O 1
ATOM 975 N N . GLN A 1 119 ? 0.807 1.535 16.416 1.00 67.06 119 GLN A N 1
ATOM 976 C CA . GLN A 1 119 ? 0.495 2.802 17.074 1.00 67.06 119 GLN A CA 1
ATOM 977 C C . GLN A 1 119 ? 0.547 2.611 18.590 1.00 67.06 119 GLN A C 1
ATOM 979 O O . GLN A 1 119 ? -0.331 1.990 19.180 1.00 67.06 119 GLN A O 1
ATOM 984 N N . ILE A 1 120 ? 1.582 3.161 19.220 1.00 60.38 120 ILE A N 1
ATOM 985 C CA . ILE A 1 120 ? 1.680 3.267 20.676 1.00 60.38 120 ILE A CA 1
ATOM 986 C C . ILE A 1 120 ? 1.098 4.638 21.060 1.00 60.38 120 ILE A C 1
ATOM 988 O O . ILE A 1 120 ? 1.584 5.661 20.583 1.00 60.38 120 ILE A O 1
ATOM 992 N N . GLY A 1 121 ? 0.052 4.672 21.894 1.00 59.84 121 GLY A N 1
ATOM 993 C CA . GLY A 1 121 ? -0.377 5.892 22.602 1.00 59.84 121 GLY A CA 1
ATOM 994 C C . GLY A 1 121 ? -1.441 6.799 21.956 1.00 59.84 121 GLY A C 1
ATOM 995 O O . GLY A 1 121 ? -1.685 7.880 22.484 1.00 59.84 121 GLY A O 1
ATOM 996 N N . LYS A 1 122 ? -2.105 6.406 20.863 1.00 54.94 122 LYS A N 1
ATOM 997 C CA . LYS A 1 122 ? -3.325 7.078 20.359 1.00 54.94 122 LYS A CA 1
ATOM 998 C C . LYS A 1 122 ? -4.416 6.043 20.143 1.00 54.94 122 LYS A C 1
ATOM 1000 O O . LYS A 1 122 ? -4.071 4.920 19.783 1.00 54.94 122 LYS A O 1
ATOM 1005 N N . ASP A 1 123 ? -5.674 6.431 20.385 1.00 54.34 123 ASP A N 1
ATOM 1006 C CA . ASP A 1 123 ? -6.875 5.598 20.235 1.00 54.34 123 ASP A CA 1
ATOM 1007 C C . ASP A 1 123 ? -6.686 4.587 19.112 1.00 54.34 123 ASP A C 1
ATOM 1009 O O . ASP A 1 123 ? -6.575 4.956 17.940 1.00 54.34 123 ASP A O 1
ATOM 1013 N N . SER A 1 124 ? -6.547 3.320 19.506 1.00 57.53 124 SER A N 1
ATOM 1014 C CA . SER A 1 124 ? -6.228 2.224 18.605 1.00 57.53 124 SER A CA 1
ATOM 1015 C C . SER A 1 124 ? -7.169 2.297 17.415 1.00 57.53 124 SER A C 1
ATOM 1017 O O . SER A 1 124 ? -8.387 2.186 17.603 1.00 57.53 124 SER A O 1
ATOM 1019 N N . GLN A 1 125 ? -6.630 2.485 16.204 1.00 60.66 125 GLN A N 1
ATOM 1020 C CA . GLN A 1 125 ? -7.435 2.295 15.010 1.00 60.66 125 GLN A CA 1
ATOM 1021 C C . GLN A 1 125 ? -8.062 0.908 15.149 1.00 60.66 125 GLN A C 1
ATOM 1023 O O . GLN A 1 125 ? -7.355 -0.086 15.312 1.00 60.66 125 GLN A O 1
ATOM 1028 N N . GLN A 1 126 ? -9.390 0.859 15.240 1.00 65.81 126 GLN A N 1
ATOM 1029 C CA . GLN A 1 126 ? -10.083 -0.382 15.545 1.00 65.81 126 GLN A CA 1
ATOM 1030 C C . GLN A 1 126 ? -9.998 -1.262 14.302 1.00 65.81 126 GLN A C 1
ATOM 1032 O O . GLN A 1 126 ? -10.786 -1.121 13.365 1.00 65.81 126 GLN A O 1
ATOM 1037 N N . PHE A 1 127 ? -8.984 -2.123 14.276 1.00 75.00 127 PHE A N 1
ATOM 1038 C CA . PHE A 1 127 ? -8.852 -3.153 13.267 1.00 75.00 127 PHE A CA 1
ATOM 1039 C C . PHE A 1 127 ? -10.038 -4.105 13.437 1.00 75.00 127 PHE A C 1
ATOM 1041 O O . PHE A 1 127 ? -10.213 -4.649 14.529 1.00 75.00 127 PHE A O 1
ATOM 1048 N N . PRO A 1 128 ? -10.870 -4.310 12.401 1.00 77.25 128 PRO A N 1
ATOM 1049 C CA . PRO A 1 128 ? -12.053 -5.162 12.517 1.00 77.25 128 PRO A CA 1
ATOM 1050 C C . PRO A 1 128 ? -11.688 -6.609 12.878 1.00 77.25 128 PRO A C 1
ATOM 1052 O O . PRO A 1 128 ? -12.475 -7.297 13.522 1.00 77.25 128 PRO A O 1
ATOM 1055 N N . HIS A 1 129 ? -10.478 -7.049 12.519 1.00 83.75 129 HIS A N 1
ATOM 1056 C CA . HIS A 1 129 ? -9.970 -8.389 12.801 1.00 83.75 129 HIS A CA 1
ATOM 1057 C C . HIS A 1 129 ? -8.549 -8.327 13.387 1.00 83.75 129 HIS A C 1
ATOM 1059 O O . HIS A 1 129 ? -7.572 -8.521 12.666 1.00 83.75 129 HIS A O 1
ATOM 1065 N N . PRO A 1 130 ? -8.379 -8.045 14.689 1.00 80.56 130 PRO A N 1
ATOM 1066 C CA . PRO A 1 130 ? -7.057 -7.815 15.282 1.00 80.56 130 PRO A CA 1
ATOM 1067 C C . PRO A 1 130 ? -6.140 -9.051 15.276 1.00 80.56 130 PRO A C 1
ATOM 1069 O O . PRO A 1 130 ? -4.930 -8.895 15.382 1.00 80.56 130 PRO A O 1
ATOM 1072 N N . LEU A 1 131 ? -6.699 -10.259 15.138 1.00 85.31 131 LEU A N 1
ATOM 1073 C CA . LEU A 1 131 ? -5.954 -11.525 15.083 1.00 85.31 131 LEU A CA 1
ATOM 1074 C C . LEU A 1 131 ? -5.558 -11.953 13.659 1.00 85.31 131 LEU A C 1
ATOM 1076 O O . LEU A 1 131 ? -4.926 -12.991 13.489 1.00 85.31 131 LEU A O 1
ATOM 1080 N N . SER A 1 132 ? -5.950 -11.197 12.631 1.00 90.06 132 SER A N 1
ATOM 1081 C CA . SER A 1 132 ? -5.524 -11.471 11.257 1.00 90.06 132 SER A CA 1
ATOM 1082 C C . SER A 1 132 ? -4.030 -11.205 11.073 1.00 90.06 132 SER A C 1
ATOM 1084 O O . SER A 1 132 ? -3.410 -10.463 11.832 1.00 90.06 132 SER A O 1
ATOM 1086 N N . THR A 1 133 ? -3.446 -11.784 10.029 1.00 91.56 133 THR A N 1
ATOM 1087 C CA . THR A 1 133 ? -2.091 -11.439 9.595 1.00 91.56 133 THR A CA 1
ATOM 1088 C C . THR A 1 133 ? -2.112 -10.099 8.863 1.00 91.56 133 THR A C 1
ATOM 1090 O O . THR A 1 133 ? -2.939 -9.885 7.979 1.00 91.56 133 THR A O 1
ATOM 1093 N N . TYR A 1 134 ? -1.192 -9.206 9.225 1.00 91.81 134 TYR A N 1
ATOM 1094 C CA . TYR A 1 134 ? -1.050 -7.880 8.624 1.00 91.81 134 TYR A CA 1
ATOM 1095 C C . TYR A 1 134 ? 0.322 -7.730 7.975 1.00 91.81 134 TYR A C 1
ATOM 1097 O O . TYR A 1 134 ? 1.319 -8.245 8.481 1.00 91.81 134 TYR A O 1
ATOM 1105 N N . VAL A 1 135 ? 0.371 -6.973 6.880 1.00 93.12 135 VAL A N 1
ATOM 1106 C CA . VAL A 1 135 ? 1.633 -6.513 6.293 1.00 93.12 135 VAL A CA 1
ATOM 1107 C C . VAL A 1 135 ? 2.205 -5.423 7.196 1.00 93.12 135 VAL A C 1
ATOM 1109 O O . VAL A 1 135 ? 1.483 -4.514 7.603 1.00 93.12 135 VAL A O 1
ATOM 1112 N N . LYS A 1 136 ? 3.493 -5.523 7.533 1.00 93.19 136 LYS A N 1
ATOM 1113 C CA . LYS A 1 136 ? 4.194 -4.524 8.349 1.00 93.19 136 LYS A CA 1
ATOM 1114 C C . LYS A 1 136 ? 4.870 -3.469 7.482 1.00 93.19 136 LYS A C 1
ATOM 1116 O O . LYS A 1 136 ? 4.676 -2.278 7.702 1.00 93.19 136 LYS A O 1
ATOM 1121 N N . GLU A 1 137 ? 5.666 -3.914 6.522 1.00 94.75 137 GLU A N 1
ATOM 1122 C CA . GLU A 1 137 ? 6.427 -3.060 5.619 1.00 94.75 137 GLU A CA 1
ATOM 1123 C C . GLU A 1 137 ? 6.691 -3.774 4.294 1.00 94.75 137 GLU A C 1
ATOM 1125 O O . GLU A 1 137 ? 6.702 -5.008 4.258 1.00 94.75 137 GLU A O 1
ATOM 1130 N N . LEU A 1 138 ? 6.873 -2.978 3.242 1.00 93.62 138 LEU A N 1
ATOM 1131 C CA . LEU A 1 138 ? 7.384 -3.372 1.930 1.00 93.62 138 LEU A CA 1
ATOM 1132 C C . LEU A 1 138 ? 8.591 -2.502 1.584 1.00 93.62 138 LEU A C 1
ATOM 1134 O O . LEU A 1 138 ? 8.578 -1.314 1.997 1.00 93.62 138 LEU A O 1
#